Protein AF-A0A6C0C1F8-F1 (afdb_monomer_lite)

Organism: NCBI:txid1070528

pLDDT: mean 84.57, std 16.23, range [44.84, 98.0]

Sequence (120 aa):
MNEDNIKKLEVENANIIHQVIEEPKQIEELNLCENIDCHKYPPDWDFEEDTEDTYEGGQWVKCSICVGYFNDDGLGDILFIQEEPNNKSAQCDLCGKDNDIVQMKGTGQFLCGNACDEEE

Radius of gyration: 23.56 Å; chains: 1; bounding box: 40×50×72 Å

Foldseek 3Di:
DDPVVVVVVVVVVVVVVVVVPPPPPPPPVFPFQDVLTFDLEDPPDDPVPDDPVRDPDDQWAQFPVGNGIFGNPPPRQKRPCCDPPNVDWDAQPPQRDTPQWIAGRRPRGIARVVGPDPPD

Structure (mmCIF, N/CA/C/O backbone):
data_AF-A0A6C0C1F8-F1
#
_entry.id   AF-A0A6C0C1F8-F1
#
loop_
_atom_site.group_PDB
_atom_site.id
_atom_site.type_symbol
_atom_site.label_atom_id
_atom_site.label_alt_id
_atom_site.label_comp_id
_atom_site.label_asym_id
_atom_site.label_entity_id
_atom_site.label_seq_id
_atom_site.pdbx_PDB_ins_code
_atom_site.Cartn_x
_atom_site.Cartn_y
_atom_site.Cartn_z
_atom_site.occupancy
_atom_site.B_iso_or_equiv
_atom_site.auth_seq_id
_atom_site.auth_comp_id
_atom_site.auth_asym_id
_atom_site.auth_atom_id
_atom_site.pdbx_PDB_model_num
ATOM 1 N N . MET A 1 1 ? 25.464 40.914 -41.238 1.00 57.09 1 MET A N 1
ATOM 2 C CA . MET A 1 1 ? 24.764 39.622 -41.058 1.00 57.09 1 MET A CA 1
ATOM 3 C C . MET A 1 1 ? 23.475 39.694 -41.849 1.00 57.09 1 MET A C 1
ATOM 5 O O . MET A 1 1 ? 22.777 40.684 -41.699 1.00 57.09 1 MET A O 1
ATOM 9 N N . ASN A 1 2 ? 23.242 38.737 -42.750 1.00 69.25 2 ASN A N 1
ATOM 10 C CA . ASN A 1 2 ? 22.072 38.719 -43.634 1.00 69.25 2 ASN A CA 1
ATOM 11 C C . ASN A 1 2 ? 20.833 38.221 -42.866 1.00 69.25 2 ASN A C 1
ATOM 13 O O . ASN A 1 2 ? 20.962 37.301 -42.056 1.00 69.25 2 ASN A O 1
ATOM 17 N N . GLU A 1 3 ? 19.663 38.803 -43.129 1.00 68.12 3 GLU A N 1
ATOM 18 C CA . GLU A 1 3 ? 18.378 38.437 -42.510 1.00 68.12 3 GLU A CA 1
ATOM 19 C C . GLU A 1 3 ? 18.041 36.950 -42.709 1.00 68.12 3 GLU A C 1
ATOM 21 O O . GLU A 1 3 ? 17.453 36.316 -41.834 1.00 68.12 3 GLU A O 1
ATOM 26 N N . ASP A 1 4 ? 18.503 36.361 -43.814 1.00 68.62 4 ASP A N 1
ATOM 27 C CA . ASP A 1 4 ? 18.314 34.939 -44.122 1.00 68.62 4 ASP A CA 1
ATOM 28 C C . ASP A 1 4 ? 19.053 34.006 -43.148 1.00 68.62 4 ASP A C 1
ATOM 30 O O . ASP A 1 4 ? 18.583 32.906 -42.859 1.00 68.62 4 ASP A O 1
ATOM 34 N N . ASN A 1 5 ? 20.187 34.446 -42.588 1.00 71.62 5 ASN A N 1
ATOM 35 C CA . ASN A 1 5 ? 20.940 33.652 -41.612 1.00 71.62 5 ASN A CA 1
ATOM 36 C C . ASN A 1 5 ? 20.282 33.684 -40.228 1.00 71.62 5 ASN A C 1
ATOM 38 O O . ASN A 1 5 ? 20.365 32.699 -39.500 1.00 71.62 5 ASN A O 1
ATOM 42 N N . ILE A 1 6 ? 19.616 34.790 -39.878 1.00 70.19 6 ILE A N 1
ATOM 43 C CA . ILE A 1 6 ? 18.898 34.940 -38.604 1.00 70.19 6 ILE A CA 1
ATOM 44 C C . ILE A 1 6 ? 17.683 34.009 -38.592 1.00 70.19 6 ILE A C 1
ATOM 46 O O . ILE A 1 6 ? 17.534 33.216 -37.668 1.00 70.19 6 ILE A O 1
ATOM 50 N N . LYS A 1 7 ? 16.900 33.998 -39.678 1.00 70.00 7 LYS A N 1
ATOM 51 C CA . LYS A 1 7 ? 15.738 33.107 -39.824 1.00 70.00 7 LYS A CA 1
ATOM 52 C C . LYS A 1 7 ? 16.116 31.627 -39.757 1.00 70.00 7 LYS A C 1
ATOM 54 O O . LYS A 1 7 ? 15.372 30.824 -39.205 1.00 70.00 7 LYS A O 1
ATOM 59 N N . LYS A 1 8 ? 17.276 31.249 -40.304 1.00 70.00 8 LYS A N 1
ATOM 60 C CA . LYS A 1 8 ? 17.743 29.856 -40.274 1.00 70.00 8 LYS A CA 1
ATOM 61 C C . LYS A 1 8 ? 18.151 29.410 -38.863 1.00 70.00 8 LYS A C 1
ATOM 63 O O . LYS A 1 8 ? 17.779 28.316 -38.453 1.00 70.00 8 LYS A O 1
ATOM 68 N N . LEU A 1 9 ? 18.840 30.278 -38.120 1.00 63.84 9 LEU A N 1
ATOM 69 C CA . LEU A 1 9 ? 19.200 30.057 -36.713 1.00 63.84 9 LEU A CA 1
ATOM 70 C C . LEU A 1 9 ? 17.964 29.973 -35.805 1.00 63.84 9 LEU A C 1
ATOM 72 O O . LEU A 1 9 ? 17.926 29.144 -34.902 1.00 63.84 9 LEU A O 1
ATOM 76 N N . GLU A 1 10 ? 16.938 30.790 -36.049 1.00 63.88 10 GLU A N 1
ATOM 77 C CA . GLU A 1 10 ? 15.678 30.743 -35.294 1.00 63.88 10 GLU A CA 1
ATOM 78 C C . GLU A 1 10 ? 14.917 29.428 -35.517 1.00 63.88 10 GLU A C 1
ATOM 80 O O . GLU A 1 10 ? 14.401 28.849 -34.562 1.00 63.88 10 GLU A O 1
ATOM 85 N N . VAL A 1 11 ? 14.894 2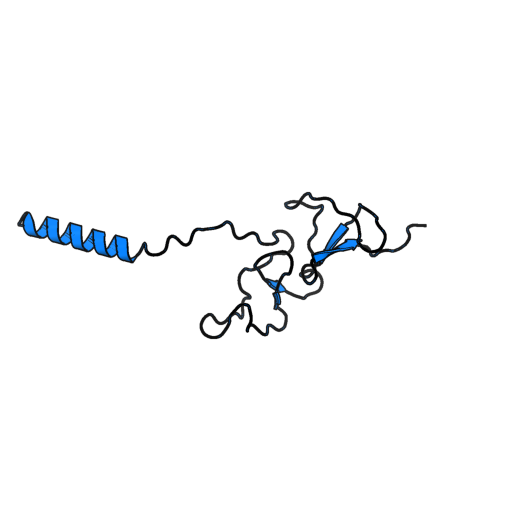8.920 -36.753 1.00 65.69 11 VAL A N 1
ATOM 86 C CA . VAL A 1 11 ? 14.244 27.644 -37.098 1.00 65.69 11 VAL A CA 1
ATOM 87 C C . VAL A 1 11 ? 15.017 26.444 -36.540 1.00 65.69 11 VAL A C 1
ATOM 89 O O . VAL A 1 11 ? 14.403 25.519 -36.014 1.00 65.69 11 VAL A O 1
ATOM 92 N N . GLU A 1 12 ? 16.352 26.456 -36.604 1.00 66.06 12 GLU A N 1
ATOM 93 C CA . GLU A 1 12 ? 17.187 25.413 -35.986 1.00 66.06 12 GLU A CA 1
ATOM 94 C C . GLU A 1 12 ? 17.028 25.406 -34.457 1.00 66.06 12 GLU A C 1
ATOM 96 O O . GLU A 1 12 ? 16.819 24.342 -33.878 1.00 66.06 12 GLU A O 1
ATOM 101 N N . ASN A 1 13 ? 17.006 26.575 -33.807 1.00 60.12 13 ASN A N 1
ATOM 102 C CA . ASN A 1 13 ? 16.768 26.674 -32.365 1.00 60.12 13 ASN A CA 1
ATOM 103 C C . ASN A 1 13 ? 15.355 26.218 -31.969 1.00 60.12 13 ASN A C 1
ATOM 105 O O . ASN A 1 13 ? 15.202 25.531 -30.963 1.00 60.12 13 ASN A O 1
ATOM 109 N N . ALA A 1 14 ? 14.326 26.550 -32.756 1.00 59.28 14 ALA A N 1
ATOM 110 C CA . ALA A 1 14 ? 12.956 26.101 -32.505 1.00 59.28 14 ALA A CA 1
ATOM 111 C C . ALA A 1 14 ? 12.799 24.578 -32.665 1.00 59.28 14 ALA A C 1
ATOM 113 O O . ALA A 1 14 ? 12.103 23.950 -31.870 1.00 59.28 14 ALA A O 1
ATOM 114 N N . ASN A 1 15 ? 13.482 23.972 -33.640 1.00 59.31 15 ASN A N 1
ATOM 115 C CA . ASN A 1 15 ? 13.478 22.521 -33.834 1.00 59.31 15 ASN A CA 1
ATOM 116 C C . ASN A 1 15 ? 14.251 21.781 -32.737 1.00 59.31 15 ASN A C 1
ATOM 118 O O . ASN A 1 15 ? 13.803 20.724 -32.305 1.00 59.31 15 ASN A O 1
ATOM 122 N N . ILE A 1 16 ? 15.367 22.342 -32.252 1.00 59.00 16 ILE A N 1
ATOM 123 C CA . ILE A 1 16 ? 16.076 21.803 -31.083 1.00 59.00 16 ILE A CA 1
ATOM 124 C C . ILE A 1 16 ? 15.147 21.849 -29.870 1.00 59.00 16 ILE A C 1
ATOM 126 O O . ILE A 1 16 ? 14.956 20.826 -29.228 1.00 59.00 16 ILE A O 1
ATOM 130 N N . ILE A 1 17 ? 14.496 22.990 -29.609 1.00 57.69 17 ILE A N 1
ATOM 131 C CA . ILE A 1 17 ? 13.517 23.135 -28.521 1.00 57.69 17 ILE A CA 1
ATOM 132 C C . ILE A 1 17 ? 12.383 22.107 -28.662 1.00 57.69 17 ILE A C 1
ATOM 134 O O . ILE A 1 17 ? 12.021 21.486 -27.673 1.00 57.69 17 ILE A O 1
ATOM 138 N N . HIS A 1 18 ? 11.865 21.858 -29.868 1.00 52.84 18 HIS A N 1
ATOM 139 C CA . HIS A 1 18 ? 10.823 20.848 -30.082 1.00 52.84 18 HIS A CA 1
ATOM 140 C C . HIS A 1 18 ? 11.307 19.417 -29.789 1.00 52.84 18 HIS A C 1
ATOM 142 O O . HIS A 1 18 ? 10.585 18.658 -29.155 1.00 52.84 18 HIS A O 1
ATOM 148 N N . GLN A 1 19 ? 12.547 19.078 -30.158 1.00 49.66 19 GLN A N 1
ATOM 149 C CA . GLN A 1 19 ? 13.148 17.762 -29.895 1.00 49.66 19 GLN A CA 1
ATOM 150 C C . GLN A 1 19 ? 13.497 17.525 -28.417 1.00 49.66 19 GLN A C 1
ATOM 152 O O . GLN A 1 19 ? 13.553 16.375 -27.997 1.00 49.66 19 GLN A O 1
ATOM 157 N N . VAL A 1 20 ? 13.713 18.577 -27.613 1.00 55.84 20 VAL A N 1
ATOM 158 C CA . VAL A 1 20 ? 13.903 18.434 -26.151 1.00 55.84 20 VAL A CA 1
ATOM 159 C C . VAL A 1 20 ? 12.564 18.407 -25.387 1.00 55.84 20 VAL A C 1
ATOM 161 O O . VAL A 1 20 ? 12.557 18.153 -24.187 1.00 55.84 20 VAL A O 1
ATOM 164 N N . ILE A 1 21 ? 11.428 18.668 -26.056 1.00 54.25 21 ILE A N 1
ATOM 165 C CA . ILE A 1 21 ? 10.073 18.708 -25.459 1.00 54.25 21 ILE A CA 1
ATOM 166 C C . ILE A 1 21 ? 9.184 17.554 -25.985 1.00 54.25 21 ILE A C 1
ATOM 168 O O . ILE A 1 21 ? 7.962 17.593 -25.890 1.00 54.25 21 ILE A O 1
ATOM 172 N N . GLU A 1 22 ? 9.774 16.486 -26.517 1.00 49.47 22 GLU A N 1
ATOM 173 C CA . GLU A 1 22 ? 9.133 15.166 -26.584 1.00 49.47 22 GLU A CA 1
ATOM 174 C C . GLU A 1 22 ? 9.722 14.365 -25.408 1.00 49.47 22 GLU A C 1
ATOM 176 O O . GLU A 1 22 ? 10.827 13.856 -25.497 1.00 49.47 22 GLU A O 1
ATOM 181 N N . GLU A 1 23 ? 9.178 14.361 -24.194 1.00 45.00 23 GLU A N 1
ATOM 182 C CA . GLU A 1 23 ? 7.806 14.075 -23.803 1.00 45.00 23 GLU A CA 1
ATOM 183 C C . GLU A 1 23 ? 7.385 15.045 -22.681 1.00 45.00 23 GLU A C 1
ATOM 185 O O . GLU A 1 23 ? 8.016 15.059 -21.619 1.00 45.00 23 GLU A O 1
ATOM 190 N N . PRO A 1 24 ? 6.266 15.781 -22.785 1.00 44.84 24 PRO A N 1
ATOM 191 C CA . PRO A 1 24 ? 5.492 16.058 -21.592 1.00 44.84 24 PRO A CA 1
ATOM 192 C C . PRO A 1 24 ? 4.908 14.708 -21.169 1.00 44.84 24 PRO A C 1
ATOM 194 O O . PRO A 1 24 ? 3.748 14.410 -21.461 1.00 44.84 24 PRO A O 1
ATOM 197 N N . LYS A 1 25 ? 5.719 13.851 -20.524 1.00 47.88 25 LYS A N 1
ATOM 198 C CA . LYS A 1 25 ? 5.171 12.813 -19.656 1.00 47.88 25 LYS A CA 1
ATOM 199 C C . LYS A 1 25 ? 4.272 13.591 -18.732 1.00 47.88 25 LYS A C 1
ATOM 201 O O . LYS A 1 25 ? 4.749 14.421 -17.959 1.00 47.88 25 LYS A O 1
ATOM 206 N N . GLN A 1 26 ? 2.974 13.428 -18.953 1.00 46.28 26 GLN A N 1
ATOM 207 C CA . GLN A 1 26 ? 1.950 13.918 -18.066 1.00 46.28 26 GLN A CA 1
ATOM 208 C C . GLN A 1 26 ? 2.474 13.557 -16.686 1.00 46.28 26 GLN A C 1
ATOM 210 O O . GLN A 1 26 ? 2.692 12.378 -16.403 1.00 46.28 26 GLN A O 1
ATOM 215 N N . ILE A 1 27 ? 2.813 14.564 -15.885 1.00 49.12 27 ILE A N 1
ATOM 216 C CA . ILE A 1 27 ? 3.029 14.350 -14.465 1.00 49.12 27 ILE A CA 1
ATOM 217 C C . ILE A 1 27 ? 1.611 14.075 -13.966 1.00 49.12 27 ILE A C 1
ATOM 219 O O . ILE A 1 27 ? 0.953 14.954 -13.423 1.00 49.12 27 ILE A O 1
ATOM 223 N N . GLU A 1 28 ? 1.069 12.900 -14.304 1.00 53.69 28 GLU A N 1
ATOM 224 C CA . GLU A 1 28 ? 0.032 12.287 -13.508 1.00 53.69 28 GLU A CA 1
ATOM 225 C C . GLU A 1 28 ? 0.645 12.280 -12.122 1.00 53.69 28 GLU A C 1
ATOM 227 O O . GLU A 1 28 ? 1.740 11.741 -11.932 1.00 53.69 28 GLU A O 1
ATOM 232 N N . GLU A 1 29 ? 0.012 13.001 -11.201 1.00 64.12 29 GLU A N 1
ATOM 233 C CA . GLU A 1 29 ? 0.367 12.935 -9.796 1.00 64.12 29 GLU A CA 1
ATOM 234 C C . GLU A 1 29 ? 0.431 11.448 -9.453 1.00 64.12 29 GLU A C 1
ATOM 236 O O . GLU A 1 29 ? -0.577 10.738 -9.487 1.00 64.12 29 GLU A O 1
ATOM 241 N N . LEU A 1 30 ? 1.655 10.943 -9.280 1.00 79.44 30 LEU A N 1
ATOM 242 C CA . LEU A 1 30 ? 1.877 9.543 -8.988 1.00 79.44 30 LEU A CA 1
ATOM 243 C C . LEU A 1 30 ? 1.245 9.321 -7.624 1.00 79.44 30 LEU A C 1
ATOM 245 O O . LEU A 1 30 ? 1.800 9.732 -6.610 1.00 79.44 30 LEU A O 1
ATOM 249 N N . ASN A 1 31 ? 0.067 8.704 -7.620 1.00 87.00 31 ASN A N 1
ATOM 250 C CA . ASN A 1 31 ? -0.628 8.345 -6.397 1.00 87.00 31 ASN A CA 1
ATOM 251 C C . ASN A 1 31 ? 0.191 7.251 -5.714 1.00 87.00 31 ASN A C 1
ATOM 253 O O . ASN A 1 31 ? 0.055 6.072 -6.045 1.00 87.00 31 ASN A O 1
ATOM 257 N N . LEU A 1 32 ? 1.091 7.658 -4.823 1.00 94.12 32 LEU A N 1
ATOM 258 C CA . LEU A 1 32 ? 1.912 6.806 -3.973 1.00 94.12 32 LEU A CA 1
ATOM 259 C C . LEU A 1 32 ? 1.407 6.921 -2.537 1.00 94.12 32 LEU A C 1
ATOM 261 O O . LEU A 1 32 ? 0.865 7.947 -2.139 1.00 94.12 32 LEU A O 1
ATOM 265 N N . CYS A 1 33 ? 1.582 5.862 -1.752 1.00 94.56 33 CYS A N 1
ATOM 266 C CA . CYS A 1 33 ? 1.389 5.951 -0.309 1.00 94.56 33 CYS A CA 1
ATOM 267 C C . CYS A 1 33 ? 2.362 6.981 0.282 1.00 94.56 33 CYS A C 1
ATOM 269 O O . CYS A 1 33 ? 3.571 6.849 0.089 1.00 94.56 33 CYS A O 1
ATOM 271 N N . GLU A 1 34 ? 1.825 7.974 0.992 1.00 88.88 34 GLU A N 1
ATOM 272 C CA . GLU A 1 34 ? 2.594 9.124 1.486 1.00 88.88 34 GLU A CA 1
ATOM 273 C C . GLU A 1 34 ? 3.139 8.936 2.906 1.00 88.88 34 GLU A C 1
ATOM 275 O O . GLU A 1 34 ? 4.238 9.391 3.196 1.00 88.88 34 GLU A O 1
ATOM 280 N N . ASN A 1 35 ? 2.410 8.271 3.809 1.00 87.50 35 ASN A N 1
ATOM 281 C CA . ASN A 1 35 ? 2.969 7.923 5.115 1.00 87.50 35 ASN A CA 1
ATOM 282 C C . ASN A 1 35 ? 3.576 6.514 5.072 1.00 87.50 35 ASN A C 1
ATOM 284 O O . ASN A 1 35 ? 2.954 5.551 4.617 1.00 87.50 35 ASN A O 1
ATOM 288 N N . ILE A 1 36 ? 4.837 6.428 5.511 1.00 88.25 36 ILE A N 1
ATOM 289 C CA . ILE A 1 36 ? 5.730 5.287 5.279 1.00 88.25 36 ILE A CA 1
ATOM 290 C C . ILE A 1 36 ? 5.954 5.065 3.766 1.00 88.25 36 ILE A C 1
ATOM 292 O O . ILE A 1 36 ? 5.511 4.078 3.181 1.00 88.25 36 ILE A O 1
ATOM 296 N N . ASP A 1 37 ? 6.581 6.057 3.136 1.00 88.50 37 ASP A N 1
ATOM 297 C CA . ASP A 1 37 ? 6.825 6.246 1.699 1.00 88.50 37 ASP A CA 1
ATOM 298 C C . ASP A 1 37 ? 6.830 4.984 0.811 1.00 88.50 37 ASP A C 1
ATOM 300 O O . ASP A 1 37 ? 7.621 4.053 0.988 1.00 88.50 37 ASP A O 1
ATOM 304 N N . CYS A 1 38 ? 6.007 5.000 -0.239 1.00 95.31 38 CYS A N 1
ATOM 305 C CA . CYS A 1 38 ? 6.217 4.157 -1.417 1.00 95.31 38 CYS A CA 1
ATOM 306 C C . CYS A 1 38 ? 7.064 4.886 -2.461 1.00 95.31 38 CYS A C 1
ATOM 308 O O . CYS A 1 38 ? 6.897 6.081 -2.690 1.00 95.31 38 CYS A O 1
ATOM 310 N N . HIS A 1 39 ? 7.906 4.141 -3.174 1.00 94.12 39 HIS A N 1
ATOM 311 C CA . HIS A 1 39 ? 8.727 4.666 -4.264 1.00 94.12 39 HIS A CA 1
ATOM 312 C C . HIS A 1 39 ? 8.251 4.098 -5.598 1.00 94.12 39 HIS A C 1
ATOM 314 O O . HIS A 1 39 ? 7.928 2.917 -5.686 1.00 94.12 39 HIS A O 1
ATOM 320 N N . LYS A 1 40 ? 8.201 4.911 -6.663 1.00 94.38 40 LYS A N 1
ATOM 321 C CA . LYS A 1 40 ? 7.763 4.421 -7.984 1.00 94.38 40 LYS A CA 1
ATOM 322 C C . LYS A 1 40 ? 8.641 3.274 -8.494 1.00 94.38 40 LYS A C 1
ATOM 324 O O . LYS A 1 40 ? 8.109 2.337 -9.081 1.00 94.38 40 LYS A O 1
ATOM 329 N N . TYR A 1 41 ? 9.942 3.363 -8.239 1.00 95.00 41 TYR A N 1
ATOM 330 C CA . TYR A 1 41 ? 10.920 2.319 -8.512 1.00 95.00 41 TYR A CA 1
ATOM 331 C C . TYR A 1 41 ? 11.778 2.110 -7.256 1.00 95.00 41 TYR A C 1
ATOM 333 O O . TYR A 1 41 ? 12.139 3.104 -6.615 1.00 95.00 41 TYR A O 1
ATOM 341 N N . PRO A 1 42 ? 12.089 0.860 -6.888 1.00 94.94 42 PRO A N 1
ATOM 342 C CA . PRO A 1 42 ? 13.074 0.528 -5.866 1.00 94.94 42 PRO A CA 1
ATOM 343 C C . PRO A 1 42 ? 14.463 1.125 -6.156 1.00 94.94 42 PRO A C 1
ATOM 345 O O . PRO A 1 42 ? 14.792 1.378 -7.317 1.00 94.94 42 PRO A O 1
ATOM 348 N N . PRO A 1 43 ? 15.315 1.332 -5.134 1.00 92.81 43 PRO A N 1
ATOM 349 C CA . PRO A 1 43 ? 16.680 1.835 -5.311 1.00 92.81 43 PRO A CA 1
ATOM 350 C C . PRO A 1 43 ? 17.592 0.933 -6.151 1.00 92.81 43 PRO A C 1
ATOM 352 O O . PRO A 1 43 ? 18.592 1.415 -6.677 1.00 92.81 43 PRO A O 1
ATOM 355 N N . ASP A 1 44 ? 17.284 -0.360 -6.228 1.00 93.62 44 ASP A N 1
ATOM 356 C CA . ASP A 1 44 ? 18.015 -1.377 -6.985 1.00 93.62 44 ASP A CA 1
ATOM 357 C C . ASP A 1 44 ? 17.378 -1.697 -8.346 1.00 93.62 44 ASP A C 1
ATOM 359 O O . ASP A 1 44 ? 17.813 -2.638 -8.999 1.00 93.62 44 ASP A O 1
ATOM 363 N N . TRP A 1 45 ? 16.391 -0.910 -8.786 1.00 95.81 45 TRP A N 1
ATOM 364 C CA . TRP A 1 45 ? 15.753 -1.071 -10.091 1.00 95.81 45 TRP A CA 1
ATOM 365 C C . TRP A 1 45 ? 16.725 -0.817 -11.250 1.00 95.81 45 TRP A C 1
ATOM 367 O O . TRP A 1 45 ? 17.287 0.277 -11.377 1.00 95.81 45 TRP A O 1
ATOM 377 N N . ASP A 1 46 ? 16.855 -1.792 -12.144 1.00 94.38 46 ASP A N 1
ATOM 378 C CA . ASP A 1 46 ? 17.589 -1.685 -13.399 1.00 94.38 46 ASP A CA 1
ATOM 379 C C . ASP A 1 46 ? 16.644 -1.272 -14.540 1.00 94.38 46 ASP A C 1
ATOM 381 O O . ASP A 1 46 ? 15.762 -2.014 -14.956 1.00 94.38 46 ASP A O 1
ATOM 385 N N . PHE A 1 47 ? 16.814 -0.068 -15.090 1.00 94.56 47 PHE A N 1
ATOM 386 C CA . PHE A 1 47 ? 15.936 0.435 -16.156 1.00 94.56 47 PHE A CA 1
ATOM 387 C C . PHE A 1 47 ? 16.105 -0.267 -17.514 1.00 94.56 47 PHE A C 1
ATOM 389 O O . PHE A 1 47 ? 15.275 -0.042 -18.398 1.00 94.56 47 PHE A O 1
ATOM 396 N N . GLU A 1 48 ? 17.164 -1.056 -17.710 1.00 95.75 48 GLU A N 1
ATOM 397 C CA . GLU A 1 48 ? 17.383 -1.827 -18.938 1.00 95.75 48 GLU A CA 1
ATOM 398 C C . GLU A 1 48 ? 16.803 -3.244 -18.833 1.00 95.75 48 GLU A C 1
ATOM 400 O O . GLU A 1 48 ? 16.294 -3.764 -19.828 1.00 95.75 48 GLU A O 1
ATOM 405 N N . GLU A 1 49 ? 16.836 -3.842 -17.641 1.00 92.88 49 GLU A N 1
ATOM 406 C CA . GLU A 1 49 ? 16.472 -5.250 -17.421 1.00 92.88 49 GLU A CA 1
ATOM 407 C C . GLU A 1 49 ? 15.122 -5.428 -16.698 1.00 92.88 49 GLU A C 1
ATOM 409 O O . GLU A 1 49 ? 14.392 -6.389 -16.969 1.00 92.88 49 GLU A O 1
ATOM 414 N N . ASP A 1 50 ? 14.747 -4.501 -15.812 1.00 94.94 50 ASP A N 1
ATOM 415 C CA . ASP A 1 50 ? 13.563 -4.641 -14.969 1.00 94.94 50 ASP A CA 1
ATOM 416 C C . ASP A 1 50 ? 12.302 -4.038 -15.592 1.00 94.94 50 ASP A C 1
ATOM 418 O O . ASP A 1 50 ? 12.256 -2.927 -16.131 1.00 94.94 50 ASP A O 1
ATOM 422 N N . THR A 1 51 ? 11.211 -4.777 -15.425 1.00 93.94 51 THR A N 1
ATOM 423 C CA . THR A 1 51 ? 9.842 -4.338 -15.681 1.00 93.94 51 THR A CA 1
ATOM 424 C C . THR A 1 51 ? 8.983 -4.663 -14.466 1.00 93.94 51 THR A C 1
ATOM 426 O O . THR A 1 51 ? 9.380 -5.439 -13.602 1.00 93.94 51 THR A O 1
ATOM 429 N N . GLU A 1 52 ? 7.783 -4.091 -14.381 1.00 90.88 52 GLU A N 1
ATOM 430 C CA . GLU A 1 52 ? 6.876 -4.336 -13.248 1.00 90.88 52 GLU A CA 1
ATOM 431 C C . GLU A 1 52 ? 6.524 -5.819 -13.063 1.00 90.88 52 GLU A C 1
ATOM 433 O O . GLU A 1 52 ? 6.319 -6.256 -11.935 1.00 90.88 52 GLU A O 1
ATOM 438 N N . ASP A 1 53 ? 6.525 -6.591 -14.152 1.00 89.75 53 ASP A N 1
ATOM 439 C CA . ASP A 1 53 ? 6.231 -8.024 -14.135 1.00 89.75 53 ASP A CA 1
ATOM 440 C C . ASP A 1 53 ? 7.475 -8.899 -13.904 1.00 89.75 53 ASP A C 1
ATOM 442 O O . ASP A 1 53 ? 7.341 -10.059 -13.517 1.00 89.75 53 ASP A O 1
ATOM 446 N N . THR A 1 54 ? 8.677 -8.384 -14.188 1.00 90.94 54 THR A N 1
ATOM 447 C CA . THR A 1 54 ? 9.933 -9.161 -14.146 1.00 90.94 54 THR A CA 1
ATOM 448 C C . THR A 1 54 ? 10.832 -8.816 -12.972 1.00 90.94 54 THR A C 1
ATOM 450 O O . THR A 1 54 ? 11.766 -9.565 -12.703 1.00 90.94 54 THR A O 1
ATOM 453 N N . TYR A 1 55 ? 10.565 -7.711 -12.278 1.00 93.38 55 TYR A N 1
ATOM 454 C CA . TYR A 1 55 ? 11.334 -7.309 -11.114 1.00 93.38 55 TYR A CA 1
ATOM 455 C C . TYR A 1 55 ? 11.132 -8.310 -9.969 1.00 93.38 55 TYR A C 1
ATOM 457 O O . TYR A 1 55 ? 10.118 -8.310 -9.268 1.00 93.38 55 TYR A O 1
ATOM 465 N N . GLU A 1 56 ? 12.130 -9.166 -9.772 1.00 85.44 56 GLU A N 1
ATOM 466 C CA . GLU A 1 56 ? 12.233 -10.082 -8.639 1.00 85.44 56 GLU A CA 1
ATOM 467 C C . GLU A 1 56 ? 13.009 -9.388 -7.511 1.00 85.44 56 GLU A C 1
ATOM 469 O O . GLU A 1 56 ? 14.161 -9.709 -7.214 1.00 85.44 56 GLU A O 1
ATOM 474 N N . GLY A 1 57 ? 12.379 -8.378 -6.907 1.00 80.00 57 GLY A N 1
ATOM 475 C CA . GLY A 1 57 ? 12.935 -7.676 -5.754 1.00 80.00 57 GLY A CA 1
ATOM 476 C C . GLY A 1 57 ? 13.156 -8.599 -4.556 1.00 80.00 57 GLY A C 1
ATOM 477 O O . GLY A 1 57 ? 12.439 -9.578 -4.351 1.00 80.00 57 GLY A O 1
ATOM 478 N N . GLY A 1 58 ? 14.162 -8.274 -3.742 1.00 86.62 58 GLY A N 1
ATOM 479 C CA . GLY A 1 58 ? 14.377 -8.929 -2.452 1.00 86.62 58 GLY A CA 1
ATOM 480 C C . GLY A 1 58 ? 13.527 -8.281 -1.364 1.00 86.62 58 GLY A C 1
ATOM 481 O O . GLY A 1 58 ? 12.408 -8.689 -1.086 1.00 86.62 58 GLY A O 1
ATOM 482 N N . GLN A 1 59 ? 14.090 -7.247 -0.745 1.00 92.06 59 GLN A N 1
ATOM 483 C CA . GLN A 1 59 ? 13.451 -6.488 0.330 1.00 92.06 59 GLN A CA 1
ATOM 484 C C . GLN A 1 59 ? 12.383 -5.502 -0.185 1.00 92.06 59 GLN A C 1
ATOM 486 O O . GLN A 1 59 ? 11.533 -5.059 0.579 1.00 92.06 59 GLN A O 1
ATOM 491 N N . TRP A 1 60 ? 12.409 -5.139 -1.468 1.00 96.06 60 TRP A N 1
ATOM 492 C CA . TRP A 1 60 ? 11.425 -4.231 -2.056 1.00 96.06 60 TRP A CA 1
ATOM 493 C C . TRP A 1 60 ? 10.297 -5.009 -2.712 1.00 96.06 60 TRP A C 1
ATOM 495 O O . TRP A 1 60 ? 10.520 -5.811 -3.616 1.00 96.06 60 TRP A O 1
ATOM 505 N N . VAL A 1 61 ? 9.074 -4.734 -2.276 1.00 95.00 61 VAL A N 1
ATOM 506 C CA . VAL A 1 61 ? 7.878 -5.465 -2.690 1.00 95.00 61 VAL A CA 1
ATOM 507 C C . VAL A 1 61 ? 6.910 -4.512 -3.372 1.00 95.00 61 VAL A C 1
ATOM 509 O O . VAL A 1 61 ? 6.772 -3.343 -2.998 1.00 95.00 61 VAL A O 1
ATOM 512 N N . LYS A 1 62 ? 6.227 -5.006 -4.407 1.00 95.56 62 LYS A N 1
ATOM 513 C CA . LYS A 1 62 ? 5.201 -4.240 -5.110 1.00 95.56 62 LYS A CA 1
ATOM 514 C C . LYS A 1 62 ? 4.052 -3.893 -4.161 1.00 95.56 62 LYS A C 1
ATOM 516 O O . LYS A 1 62 ? 3.471 -4.772 -3.528 1.00 95.56 62 LYS A O 1
ATOM 521 N N . CYS A 1 63 ? 3.686 -2.615 -4.096 1.00 96.12 63 CYS A N 1
ATOM 522 C CA . CYS A 1 63 ? 2.519 -2.182 -3.340 1.00 96.12 63 CYS A CA 1
ATOM 523 C C . CYS A 1 63 ? 1.234 -2.579 -4.080 1.00 96.12 63 CYS A C 1
ATOM 525 O O . CYS A 1 63 ? 1.062 -2.274 -5.255 1.00 96.12 63 CYS A O 1
ATOM 527 N N . SER A 1 64 ? 0.304 -3.222 -3.379 1.00 95.75 64 SER A N 1
ATOM 528 C CA . SER A 1 64 ? -1.023 -3.576 -3.904 1.00 95.75 64 SER A CA 1
ATOM 529 C C . SER A 1 64 ? -2.016 -2.403 -3.898 1.00 95.75 64 SER A C 1
ATOM 531 O O . SER A 1 64 ? -3.064 -2.477 -4.535 1.00 95.75 64 SER A O 1
ATOM 533 N N . ILE A 1 65 ? -1.696 -1.319 -3.181 1.00 95.50 65 ILE A N 1
ATOM 534 C CA . ILE A 1 65 ? -2.568 -0.144 -3.004 1.00 95.50 65 ILE A CA 1
ATOM 535 C C . ILE A 1 65 ? -2.241 0.954 -4.026 1.0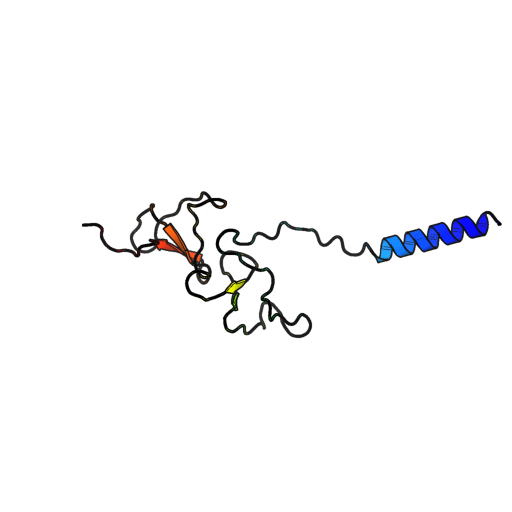0 95.50 65 ILE A C 1
ATOM 537 O O . ILE A 1 65 ? -3.117 1.719 -4.427 1.00 95.50 65 ILE A O 1
ATOM 541 N N . CYS A 1 66 ? -0.976 1.060 -4.435 1.00 94.94 66 CYS A N 1
ATOM 542 C CA . CYS A 1 66 ? -0.474 2.153 -5.262 1.00 94.94 66 CYS A CA 1
ATOM 543 C C . CYS A 1 66 ? 0.500 1.651 -6.336 1.00 94.94 66 CYS A C 1
ATOM 545 O O . CYS A 1 66 ? 0.899 0.494 -6.336 1.00 94.94 66 CYS A O 1
ATOM 547 N N . VAL A 1 67 ? 0.934 2.527 -7.246 1.00 94.31 67 VAL A N 1
ATOM 548 C CA . VAL A 1 67 ? 1.802 2.132 -8.377 1.00 94.31 67 VAL A CA 1
ATOM 549 C C . VAL A 1 67 ? 3.270 1.881 -8.002 1.00 94.31 67 VAL A C 1
ATOM 551 O O . VAL A 1 67 ? 4.067 1.541 -8.883 1.00 94.31 67 VAL A O 1
ATOM 554 N N . GLY A 1 68 ? 3.640 2.094 -6.740 1.00 95.38 68 GLY A N 1
ATOM 555 C CA . GLY A 1 68 ? 5.012 2.001 -6.249 1.00 95.38 68 GLY A CA 1
ATOM 556 C C . GLY A 1 68 ? 5.354 0.684 -5.557 1.00 95.38 68 GLY A C 1
ATOM 557 O O . GLY A 1 68 ? 4.634 -0.309 -5.644 1.00 95.38 68 GLY A O 1
ATOM 558 N N . TYR A 1 69 ? 6.476 0.723 -4.854 1.00 96.75 69 TYR A N 1
ATOM 559 C CA . TYR A 1 69 ? 7.088 -0.363 -4.110 1.00 96.75 69 TYR A CA 1
ATOM 560 C C . TYR A 1 69 ? 7.426 0.133 -2.707 1.00 96.75 69 TYR A C 1
ATOM 562 O O . TYR A 1 69 ? 7.793 1.300 -2.523 1.00 96.75 69 TYR A O 1
ATOM 570 N N . PHE A 1 70 ? 7.295 -0.751 -1.727 1.00 96.38 70 PHE A N 1
ATOM 571 C CA . PHE A 1 70 ? 7.652 -0.487 -0.340 1.00 96.38 70 PHE A CA 1
ATOM 572 C C . PHE A 1 70 ? 8.798 -1.403 0.083 1.00 96.38 70 PHE A C 1
ATOM 574 O O . PHE A 1 70 ? 9.046 -2.440 -0.529 1.00 96.38 70 PHE A O 1
ATOM 581 N N . ASN A 1 71 ? 9.505 -0.985 1.123 1.00 95.56 71 ASN A N 1
ATOM 582 C CA . ASN A 1 71 ? 10.531 -1.780 1.773 1.00 95.56 71 ASN A CA 1
ATOM 583 C C . ASN A 1 71 ? 9.858 -2.700 2.809 1.00 95.56 71 ASN A C 1
ATOM 585 O O . ASN A 1 71 ? 9.253 -2.189 3.743 1.00 95.56 71 ASN A O 1
ATOM 589 N N . ASP A 1 72 ? 9.933 -4.017 2.641 1.00 93.75 72 ASP A N 1
ATOM 590 C CA . ASP A 1 72 ? 9.447 -5.016 3.603 1.00 93.75 72 ASP A CA 1
ATOM 591 C C . ASP A 1 72 ? 10.410 -5.086 4.805 1.00 93.75 72 ASP A C 1
ATOM 593 O O . ASP A 1 72 ? 11.344 -5.893 4.868 1.00 93.75 72 ASP A O 1
ATOM 597 N N . ASP A 1 73 ? 10.239 -4.137 5.729 1.00 92.69 73 ASP A N 1
ATOM 598 C CA . ASP A 1 73 ? 10.972 -4.031 6.995 1.00 92.69 73 ASP A CA 1
ATOM 599 C C . ASP A 1 73 ? 10.056 -4.114 8.231 1.00 92.69 73 ASP A C 1
ATOM 601 O O . ASP A 1 73 ? 10.484 -3.846 9.360 1.00 92.69 73 ASP A O 1
ATOM 605 N N . GLY A 1 74 ? 8.794 -4.499 8.027 1.00 89.94 74 GLY A N 1
ATOM 606 C CA . GLY A 1 74 ? 7.739 -4.576 9.029 1.00 89.94 74 GLY A CA 1
ATOM 607 C C . GLY A 1 74 ? 6.922 -3.290 9.145 1.00 89.94 74 GLY A C 1
ATOM 608 O O . GLY A 1 74 ? 5.694 -3.351 9.175 1.00 89.94 74 GLY A O 1
ATOM 609 N N . LEU A 1 75 ? 7.568 -2.119 9.216 1.00 91.88 75 LEU A N 1
ATOM 610 C CA . LEU A 1 75 ? 6.844 -0.841 9.257 1.00 91.88 75 LEU A CA 1
ATOM 611 C C . LEU A 1 75 ? 6.443 -0.406 7.845 1.00 91.88 75 LEU A C 1
ATOM 613 O O . LEU A 1 75 ? 5.327 0.072 7.639 1.00 91.88 75 LEU A O 1
ATOM 617 N N . GLY A 1 76 ? 7.340 -0.607 6.879 1.00 94.62 76 GLY A N 1
ATOM 618 C CA . GLY A 1 76 ? 7.161 -0.332 5.458 1.00 94.62 76 GLY A CA 1
ATOM 619 C C . GLY A 1 76 ? 5.930 -0.988 4.845 1.00 94.62 76 GLY A C 1
ATOM 620 O O . GLY A 1 76 ? 5.293 -0.397 3.972 1.00 94.62 76 GLY A O 1
ATOM 621 N N . ASP A 1 77 ? 5.530 -2.141 5.369 1.00 94.56 77 ASP A N 1
ATOM 622 C CA . ASP A 1 77 ? 4.352 -2.913 4.974 1.00 94.56 77 ASP A CA 1
ATOM 623 C C . ASP A 1 77 ? 3.019 -2.245 5.311 1.00 94.56 77 ASP A C 1
ATOM 625 O O . ASP A 1 77 ? 1.971 -2.673 4.826 1.00 94.56 77 ASP A O 1
ATOM 629 N N . ILE A 1 78 ? 3.032 -1.218 6.160 1.00 96.12 78 ILE A N 1
ATOM 630 C CA . ILE A 1 78 ? 1.836 -0.665 6.790 1.00 96.12 78 ILE A CA 1
ATOM 631 C C . ILE A 1 78 ? 1.540 0.731 6.231 1.00 96.12 78 ILE A C 1
ATOM 633 O O . ILE A 1 78 ? 2.428 1.569 6.056 1.00 96.12 78 ILE A O 1
ATOM 637 N N . LEU A 1 79 ? 0.265 0.988 5.938 1.00 96.69 79 LEU A N 1
ATOM 638 C CA . LEU A 1 79 ? -0.283 2.310 5.655 1.00 96.69 79 LEU A CA 1
ATOM 639 C C . LEU A 1 79 ? -1.188 2.747 6.816 1.00 96.69 79 LEU A C 1
ATOM 641 O O . LEU A 1 79 ? -2.213 2.115 7.085 1.00 96.69 79 LEU A O 1
ATOM 645 N N . PHE A 1 80 ? -0.846 3.856 7.473 1.00 96.94 80 PHE A N 1
ATOM 646 C CA . PHE A 1 80 ? -1.661 4.437 8.544 1.00 96.94 80 PHE A CA 1
ATOM 647 C C . PHE A 1 80 ? -2.770 5.297 7.933 1.00 96.94 80 PHE A C 1
ATOM 649 O O . PHE A 1 80 ? -2.605 6.494 7.689 1.00 96.94 80 PHE A O 1
ATOM 656 N N . ILE A 1 81 ? -3.907 4.673 7.627 1.00 96.62 81 ILE A N 1
ATOM 657 C CA . ILE A 1 81 ? -4.978 5.320 6.855 1.00 96.62 81 ILE A CA 1
ATOM 658 C C . ILE A 1 81 ? -5.715 6.422 7.623 1.00 96.62 81 ILE A C 1
ATOM 660 O O . ILE A 1 81 ? -6.279 7.307 6.986 1.00 96.62 81 ILE A O 1
ATOM 664 N N . GLN A 1 82 ? -5.719 6.373 8.960 1.00 96.38 82 GLN A N 1
ATOM 665 C CA . GLN A 1 82 ? -6.430 7.333 9.817 1.00 96.38 82 GLN A CA 1
ATOM 666 C C . GLN A 1 82 ? -5.594 8.578 10.141 1.00 96.38 82 GLN A C 1
ATOM 668 O O . GLN A 1 82 ? -6.129 9.553 10.662 1.00 96.38 82 GLN A O 1
ATOM 673 N N . GLU A 1 83 ? -4.299 8.554 9.825 1.00 95.19 83 GLU A N 1
ATOM 674 C CA . GLU A 1 83 ? -3.381 9.669 10.042 1.00 95.19 83 GLU A CA 1
ATOM 675 C C . GLU A 1 83 ? -3.295 10.573 8.806 1.00 95.19 83 GLU A C 1
ATOM 677 O O . GLU A 1 83 ? -3.592 10.155 7.682 1.00 95.19 83 GLU A O 1
ATOM 682 N N . GLU A 1 84 ? -2.851 11.814 9.008 1.00 93.00 84 GLU A N 1
ATOM 683 C CA . GLU A 1 84 ? -2.430 12.696 7.917 1.00 93.00 84 GLU A CA 1
ATOM 684 C C . GLU A 1 84 ? -1.317 12.012 7.092 1.00 93.00 84 GLU A C 1
ATOM 686 O O . GLU A 1 84 ? -0.439 11.358 7.666 1.00 93.00 84 GLU A O 1
ATOM 691 N N . PRO A 1 85 ? -1.315 12.139 5.755 1.00 93.12 85 PRO A N 1
ATOM 692 C CA . PRO A 1 85 ? -2.236 12.923 4.921 1.00 93.12 85 PRO A CA 1
ATOM 693 C C . PRO A 1 85 ? -3.499 12.154 4.494 1.00 93.12 85 PRO A C 1
ATOM 695 O O . PRO A 1 85 ? -4.365 12.694 3.805 1.00 93.12 85 PRO A O 1
ATOM 698 N N . ASN A 1 86 ? -3.625 10.883 4.879 1.00 93.88 86 ASN A N 1
ATOM 699 C CA . ASN A 1 86 ? -4.693 10.016 4.395 1.00 93.88 86 ASN A CA 1
ATOM 700 C C . ASN A 1 86 ? -6.061 10.412 4.968 1.00 93.88 86 ASN A C 1
ATOM 702 O O . ASN A 1 86 ? -7.010 10.548 4.199 1.00 93.88 86 ASN A O 1
ATOM 706 N N . ASN A 1 87 ? -6.168 10.590 6.291 1.00 95.44 87 ASN A N 1
ATOM 707 C CA . ASN A 1 87 ? -7.397 10.963 7.015 1.00 95.44 87 ASN A CA 1
ATOM 708 C C . ASN A 1 87 ? -8.658 10.166 6.608 1.00 95.44 87 ASN A C 1
ATOM 710 O O . ASN A 1 87 ? -9.761 10.713 6.507 1.00 95.44 87 ASN A O 1
ATOM 714 N N . LYS A 1 88 ? -8.508 8.867 6.339 1.00 95.12 88 LYS A N 1
ATOM 715 C CA . LYS A 1 88 ? -9.589 7.941 5.968 1.00 95.12 88 LYS A CA 1
ATOM 716 C C . LYS A 1 88 ? -10.022 7.114 7.176 1.00 95.12 88 LYS A C 1
ATOM 718 O O . LYS A 1 88 ? -9.281 6.949 8.137 1.00 95.12 88 LYS A O 1
ATOM 723 N N . SER A 1 89 ? -11.215 6.535 7.104 1.00 95.88 89 SER A N 1
ATOM 724 C CA . SER A 1 89 ? -11.668 5.490 8.024 1.00 95.88 89 SER A CA 1
ATOM 725 C C . SER A 1 89 ? -11.950 4.201 7.258 1.00 95.88 89 SER A C 1
ATOM 727 O O . SER A 1 89 ? -12.318 4.228 6.082 1.00 95.88 89 SER A O 1
ATOM 729 N N . ALA A 1 90 ? -11.767 3.069 7.928 1.00 97.38 90 ALA A N 1
ATOM 730 C CA . ALA A 1 90 ? -12.118 1.746 7.428 1.00 97.38 90 ALA A CA 1
ATOM 731 C C . ALA A 1 90 ? -12.526 0.856 8.608 1.00 97.38 90 ALA A C 1
ATOM 733 O O . ALA A 1 90 ? -12.460 1.285 9.758 1.00 97.38 90 ALA A O 1
ATOM 73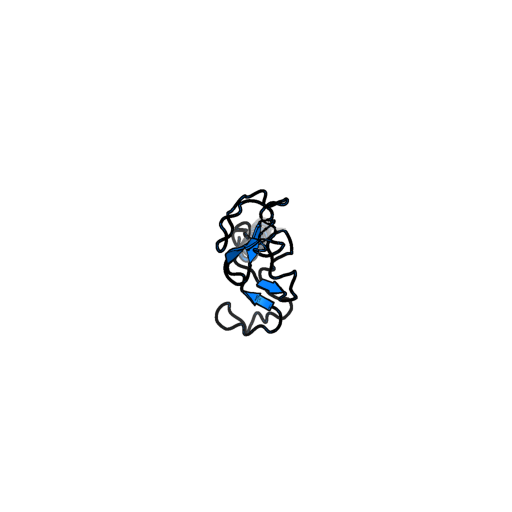4 N N . GLN A 1 91 ? -12.954 -0.368 8.313 1.00 97.81 91 GLN A N 1
ATOM 735 C CA . GLN A 1 91 ? -13.216 -1.400 9.312 1.00 97.81 91 GLN A CA 1
ATOM 736 C C . GLN A 1 91 ? -12.207 -2.530 9.155 1.00 97.81 91 GLN A C 1
ATOM 738 O O . GLN A 1 91 ? -11.811 -2.846 8.036 1.00 97.81 91 GLN A O 1
ATOM 743 N N . CYS A 1 92 ? -11.803 -3.142 10.264 1.00 97.69 92 CYS A N 1
ATOM 744 C CA . CYS A 1 92 ? -10.963 -4.326 10.227 1.00 97.69 92 CYS A CA 1
ATOM 745 C C . CYS A 1 92 ? -11.709 -5.479 9.551 1.00 97.69 92 CYS A C 1
ATOM 747 O O . CYS A 1 92 ? -12.794 -5.868 9.989 1.00 97.69 92 CYS A O 1
ATOM 749 N N . ASP A 1 93 ? -11.070 -6.089 8.557 1.00 97.69 93 ASP A N 1
ATOM 750 C CA . ASP A 1 93 ? -11.624 -7.200 7.785 1.00 97.69 93 ASP A CA 1
ATOM 751 C C . ASP A 1 93 ? -11.828 -8.481 8.617 1.00 97.69 93 ASP A C 1
ATOM 753 O O . ASP A 1 93 ? -12.529 -9.395 8.184 1.00 97.69 93 ASP A O 1
ATOM 757 N N . LEU A 1 94 ? -11.219 -8.572 9.806 1.00 95.81 94 LEU A N 1
ATOM 758 C CA . LEU A 1 94 ? -11.289 -9.750 10.676 1.00 95.81 94 LEU A CA 1
ATOM 759 C C . LEU A 1 94 ? -12.296 -9.601 11.824 1.00 95.81 94 LEU A C 1
ATOM 761 O O . LEU A 1 94 ? -13.035 -10.543 12.103 1.00 95.81 94 LEU A O 1
ATOM 765 N N . CYS A 1 95 ? -12.325 -8.448 12.501 1.00 95.38 95 CYS A N 1
ATOM 766 C CA . CYS A 1 95 ? -13.128 -8.250 13.717 1.00 95.38 95 CYS A CA 1
ATOM 767 C C . CYS A 1 95 ? -14.191 -7.144 13.606 1.00 95.38 95 CYS A C 1
ATOM 769 O O . CYS A 1 95 ? -15.035 -7.022 14.492 1.00 95.38 95 CYS A O 1
ATOM 771 N N . GLY A 1 96 ? -14.173 -6.335 12.541 1.00 95.50 96 GLY A N 1
ATOM 772 C CA . GLY A 1 96 ? -15.163 -5.282 12.297 1.00 95.50 96 GLY A CA 1
ATOM 773 C C 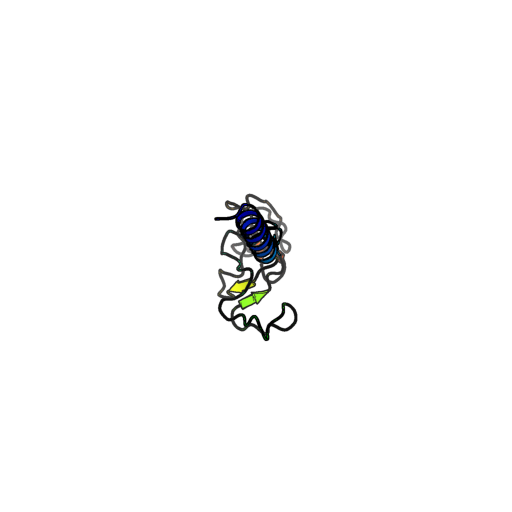. GLY A 1 96 ? -15.009 -4.001 13.127 1.00 95.50 96 GLY A C 1
ATOM 774 O O . GLY A 1 96 ? -15.837 -3.104 12.974 1.00 95.50 96 GLY A O 1
ATOM 775 N N . LYS A 1 97 ? -13.976 -3.878 13.977 1.00 95.00 97 LYS A N 1
ATOM 776 C CA . LYS A 1 97 ? -13.630 -2.605 14.644 1.00 95.00 97 LYS A CA 1
ATOM 777 C C . LYS A 1 97 ? -13.324 -1.523 13.600 1.00 95.00 97 LYS A C 1
ATOM 779 O O . LYS A 1 97 ? -12.832 -1.842 12.522 1.00 95.00 97 LYS A O 1
ATOM 784 N N . ASP A 1 98 ? -13.603 -0.261 13.913 1.00 96.06 98 ASP A N 1
ATOM 785 C CA . ASP A 1 98 ? -13.420 0.900 13.022 1.00 96.06 98 ASP A CA 1
ATOM 786 C C . ASP A 1 98 ? -12.412 1.941 13.551 1.00 96.06 98 ASP A C 1
ATOM 788 O O . ASP A 1 98 ? -12.194 2.996 12.943 1.00 96.06 98 ASP A O 1
ATOM 792 N N . ASN A 1 99 ? -11.769 1.637 14.676 1.00 94.38 99 ASN A N 1
ATOM 793 C CA . ASN A 1 99 ? -10.713 2.424 15.294 1.00 94.38 99 ASN A CA 1
ATOM 794 C C . ASN A 1 99 ? -9.371 1.688 15.223 1.00 94.38 99 ASN A C 1
ATOM 796 O O . ASN A 1 99 ? -9.337 0.461 15.152 1.00 94.38 99 ASN A O 1
ATOM 800 N N . ASP A 1 100 ? -8.278 2.457 15.238 1.00 95.88 100 ASP A N 1
ATOM 801 C CA . ASP A 1 100 ? -6.916 1.921 15.160 1.00 95.88 100 ASP A CA 1
ATOM 802 C C . ASP A 1 100 ? -6.744 0.988 13.950 1.00 95.88 100 ASP A C 1
ATOM 804 O O . ASP A 1 100 ? -6.360 -0.171 14.075 1.00 95.88 100 ASP A O 1
ATOM 808 N N . ILE A 1 101 ? -7.119 1.477 12.764 1.00 97.56 101 ILE A N 1
ATOM 809 C CA . ILE A 1 101 ? -7.094 0.687 11.529 1.00 97.56 101 ILE A CA 1
ATOM 810 C C . ILE A 1 101 ? -5.919 1.101 10.657 1.00 97.56 101 ILE A C 1
ATOM 812 O O . ILE A 1 101 ? -5.743 2.275 10.323 1.00 97.56 101 ILE A O 1
ATOM 816 N N . VAL A 1 102 ? -5.162 0.099 10.230 1.00 96.88 102 VAL A N 1
ATOM 817 C CA . VAL A 1 102 ? -4.102 0.208 9.234 1.00 96.88 102 VAL A CA 1
ATOM 818 C C . VAL A 1 102 ? -4.471 -0.587 7.985 1.00 96.88 102 VAL A C 1
ATOM 820 O O . VAL A 1 102 ? -5.303 -1.495 8.030 1.00 96.88 102 VAL A O 1
ATOM 823 N N . GLN A 1 103 ? -3.852 -0.255 6.855 1.00 97.50 103 GLN A N 1
ATOM 824 C CA . GLN A 1 103 ? -3.993 -1.010 5.614 1.00 97.50 103 GLN A CA 1
ATOM 825 C C . GLN A 1 103 ? -2.651 -1.633 5.224 1.00 97.50 103 GLN A C 1
ATOM 827 O O . GLN A 1 103 ? -1.639 -0.941 5.145 1.00 97.50 103 GLN A O 1
ATOM 832 N N . MET A 1 104 ? -2.631 -2.937 4.968 1.00 96.62 104 MET A N 1
ATOM 833 C CA . MET A 1 104 ? -1.419 -3.660 4.580 1.00 96.62 104 MET A CA 1
ATOM 834 C C . MET A 1 104 ? -1.084 -3.378 3.115 1.00 96.62 104 MET A C 1
ATOM 836 O O . MET A 1 104 ? -1.888 -3.662 2.231 1.00 96.62 104 MET A O 1
ATOM 840 N N . LYS A 1 105 ? 0.112 -2.875 2.814 1.00 96.50 105 LYS A N 1
ATOM 841 C CA . LYS A 1 105 ? 0.538 -2.539 1.447 1.00 96.50 105 LYS A CA 1
ATOM 842 C C . LYS A 1 105 ? 0.721 -3.757 0.557 1.00 96.50 105 LYS A C 1
ATOM 844 O O . LYS A 1 105 ? 0.451 -3.659 -0.637 1.00 96.50 105 LYS A O 1
ATOM 849 N N . GLY A 1 106 ? 1.109 -4.905 1.107 1.00 94.88 106 GLY A N 1
ATOM 850 C CA . GLY A 1 106 ? 1.262 -6.142 0.334 1.00 94.88 106 GLY A CA 1
ATOM 851 C C . GLY A 1 106 ? -0.062 -6.746 -0.158 1.00 94.88 106 GLY A C 1
ATOM 852 O O . GLY A 1 106 ? -0.091 -7.367 -1.215 1.00 94.88 106 GLY A O 1
ATOM 853 N N . THR A 1 107 ? -1.165 -6.551 0.574 1.00 96.25 107 THR A N 1
ATOM 854 C CA . THR A 1 107 ? -2.452 -7.228 0.294 1.00 96.25 107 THR A CA 1
ATOM 855 C C . THR A 1 107 ? -3.641 -6.288 0.100 1.00 96.25 107 THR A C 1
ATOM 857 O O . THR A 1 107 ? -4.680 -6.712 -0.401 1.00 96.25 107 THR A O 1
ATOM 860 N N . GLY A 1 108 ? -3.527 -5.036 0.534 1.00 96.62 108 GLY A N 1
ATOM 861 C CA . GLY A 1 108 ? -4.606 -4.055 0.575 1.00 96.62 108 GLY A CA 1
ATOM 862 C C . GLY A 1 108 ? -5.591 -4.272 1.725 1.00 96.62 108 GLY A C 1
ATOM 863 O O . GLY A 1 108 ? -6.559 -3.519 1.822 1.00 96.62 108 GLY A O 1
ATOM 864 N N . GLN A 1 109 ? -5.361 -5.273 2.581 1.00 97.69 109 GLN A N 1
ATOM 865 C CA . GLN A 1 109 ? -6.259 -5.662 3.668 1.00 97.69 109 GLN A CA 1
ATOM 866 C C . GLN A 1 109 ? -6.278 -4.621 4.793 1.00 97.69 109 GLN A C 1
ATOM 868 O O . GLN A 1 109 ? -5.228 -4.088 5.155 1.00 97.69 109 GLN A O 1
ATOM 873 N N . PHE A 1 110 ? -7.448 -4.381 5.383 1.00 98.00 110 PHE A N 1
ATOM 874 C CA . PHE A 1 110 ? -7.616 -3.510 6.544 1.00 98.00 110 PHE A CA 1
ATOM 875 C C . PHE A 1 110 ? -7.574 -4.320 7.840 1.00 98.00 110 PHE A C 1
ATOM 877 O O . PHE A 1 110 ? -8.381 -5.227 8.057 1.00 98.00 110 PHE A O 1
ATOM 884 N N . LEU A 1 111 ? -6.648 -3.984 8.733 1.00 97.00 111 LEU A N 1
ATOM 885 C CA . LEU A 1 111 ? -6.418 -4.695 9.989 1.00 97.00 111 LEU A CA 1
ATOM 886 C C . LEU A 1 111 ? -6.320 -3.717 11.160 1.00 97.00 111 LEU A C 1
ATOM 888 O O . LEU A 1 111 ? -5.966 -2.555 10.980 1.00 97.00 111 LEU A O 1
ATOM 892 N N . CYS A 1 112 ? -6.618 -4.195 12.366 1.00 96.19 112 CYS A N 1
ATOM 893 C CA . CYS A 1 112 ? -6.314 -3.448 13.584 1.00 96.19 112 CYS A CA 1
ATOM 894 C C . CYS A 1 112 ? -4.795 -3.280 13.737 1.00 96.19 112 CYS A C 1
ATOM 896 O O . CYS A 1 112 ? -4.061 -4.268 13.647 1.00 96.19 112 CYS A O 1
ATOM 898 N N . GLY A 1 113 ? -4.338 -2.056 14.005 1.00 93.19 113 GLY A N 1
ATOM 899 C CA . GLY A 1 113 ? -2.935 -1.716 14.241 1.00 93.19 113 GLY A CA 1
ATOM 900 C C . GLY A 1 113 ? -2.360 -2.455 15.448 1.00 93.19 113 GLY A C 1
ATOM 901 O O . GLY A 1 113 ? -1.250 -2.977 15.380 1.00 93.19 113 GLY A O 1
ATOM 902 N N . ASN A 1 114 ? -3.156 -2.605 16.509 1.00 91.50 114 ASN A N 1
ATOM 903 C CA . ASN A 1 114 ? -2.814 -3.389 17.699 1.00 91.50 114 ASN A CA 1
ATOM 904 C C . ASN A 1 114 ? -3.377 -4.821 17.688 1.00 91.50 114 ASN A C 1
ATOM 906 O O . ASN A 1 114 ? -3.676 -5.375 18.742 1.00 91.50 114 ASN A O 1
ATOM 910 N N . ALA A 1 115 ? -3.509 -5.431 16.505 1.00 89.12 115 ALA A N 1
ATOM 911 C CA . ALA A 1 115 ? -4.126 -6.744 16.308 1.00 89.12 115 ALA A CA 1
ATOM 912 C C . ALA A 1 115 ? -5.605 -6.816 16.746 1.00 89.12 115 ALA A C 1
ATOM 914 O O . ALA A 1 115 ? -6.180 -5.906 17.340 1.00 89.12 115 ALA A O 1
ATOM 915 N N . CYS A 1 116 ? -6.272 -7.910 16.373 1.00 89.94 116 CYS A N 1
ATOM 916 C CA . CYS A 1 116 ? -7.687 -8.140 16.688 1.00 89.94 116 CYS A CA 1
ATOM 917 C C . CYS A 1 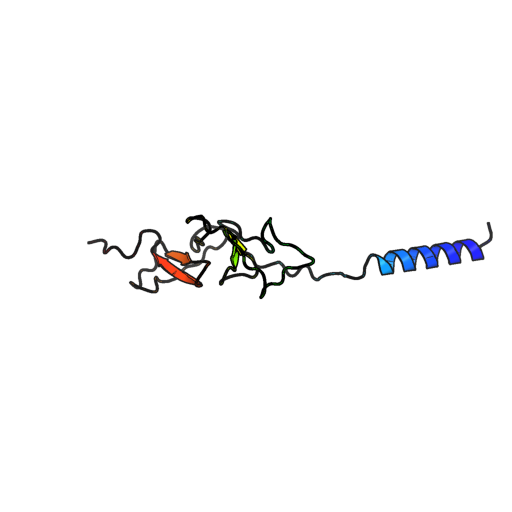116 ? -7.880 -8.674 18.108 1.00 89.94 116 CYS A C 1
ATOM 919 O O . CYS A 1 116 ? -8.715 -9.551 18.324 1.00 89.94 116 CYS A O 1
ATOM 921 N N . ASP A 1 117 ? -7.103 -8.169 19.058 1.00 82.75 117 ASP A N 1
ATOM 922 C CA . ASP A 1 117 ? -7.261 -8.561 20.443 1.00 82.75 117 ASP A CA 1
ATOM 923 C C . ASP A 1 117 ? -8.614 -8.037 20.932 1.00 82.75 117 ASP A C 1
ATOM 925 O O . ASP A 1 117 ? -9.012 -6.890 20.676 1.00 82.75 117 ASP A O 1
ATOM 929 N N . GLU A 1 118 ? -9.383 -8.919 21.562 1.00 67.75 118 GLU A N 1
ATOM 930 C CA . GLU A 1 118 ? -10.599 -8.530 22.256 1.00 67.75 118 GLU A CA 1
ATOM 931 C C . GLU A 1 118 ? -10.163 -7.611 23.401 1.00 67.75 118 GLU A C 1
ATOM 933 O O . GLU A 1 118 ? -9.500 -8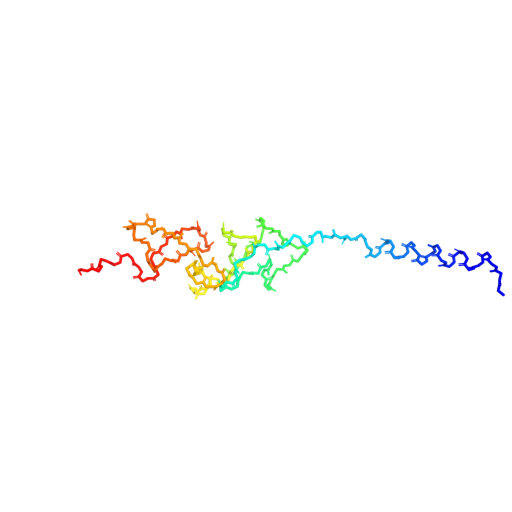.042 24.343 1.00 67.75 118 GLU A O 1
ATOM 938 N N . GLU A 1 119 ? -10.479 -6.320 23.290 1.00 63.12 119 GLU A N 1
ATOM 939 C CA . GLU A 1 119 ? -10.552 -5.504 24.493 1.00 63.12 119 GLU A CA 1
ATOM 940 C C . GLU A 1 119 ? -11.748 -6.063 25.268 1.00 63.12 119 GLU A C 1
ATOM 942 O O . GLU A 1 119 ? -12.887 -5.949 24.808 1.00 63.12 119 GLU A O 1
ATOM 947 N N . GLU A 1 120 ? -11.447 -6.775 26.355 1.00 49.69 120 GLU A N 1
ATOM 948 C CA . GLU A 1 120 ? -12.406 -7.294 27.340 1.00 49.69 120 GLU A CA 1
ATOM 949 C C . GLU A 1 120 ? -13.331 -6.190 27.883 1.00 49.69 120 GLU A C 1
ATOM 951 O O . GLU A 1 120 ? -12.829 -5.084 28.203 1.00 49.69 120 GLU A O 1
#

Secondary structure (DSSP, 8-state):
--HHHHHHHHHHHHHHHHHHSS-----------TTTT-BSS-TT--TTT--TTT---SSEEE-SSSSSEEE-SSSTTEE-TTSTTT------TTT---SSEEEETTT--EEETTTT----